Protein AF-A0A1F8LN51-F1 (afdb_monomer)

Mean predicted aligned error: 11.55 Å

Radius of gyration: 19.83 Å; Cα contacts (8 Å, |Δi|>4): 183; chains: 1; bounding box: 57×31×54 Å

Structure (mmCIF, N/CA/C/O backbone):
data_AF-A0A1F8LN51-F1
#
_entry.id   AF-A0A1F8LN51-F1
#
loop_
_atom_site.group_PDB
_atom_site.id
_atom_site.type_symbol
_atom_site.label_atom_id
_atom_site.label_alt_id
_atom_site.label_comp_id
_atom_site.label_asym_id
_atom_site.label_entity_id
_atom_site.label_seq_id
_atom_site.pdbx_PDB_ins_code
_atom_site.Cartn_x
_atom_site.Cartn_y
_atom_site.Cartn_z
_atom_site.occupancy
_atom_site.B_iso_or_equiv
_atom_site.auth_seq_id
_atom_site.auth_comp_id
_atom_site.auth_asym_id
_atom_site.auth_atom_id
_atom_site.pdbx_PDB_model_num
ATOM 1 N N . MET A 1 1 ? -37.788 9.536 15.637 1.00 39.16 1 MET A N 1
ATOM 2 C CA . MET A 1 1 ? -36.509 10.082 16.151 1.00 39.16 1 MET A CA 1
ATOM 3 C C . MET A 1 1 ? -35.599 8.880 16.380 1.00 39.16 1 MET A C 1
ATOM 5 O O . MET A 1 1 ? -36.045 7.999 17.083 1.00 39.16 1 MET A O 1
ATOM 9 N N . ILE A 1 2 ? -34.432 8.650 15.781 1.00 35.72 2 ILE A N 1
ATOM 10 C CA . ILE A 1 2 ? -33.480 9.436 14.994 1.00 35.72 2 ILE A CA 1
ATOM 11 C C . ILE A 1 2 ? -32.804 8.452 14.009 1.00 35.72 2 ILE A C 1
ATOM 13 O O . ILE A 1 2 ? -32.399 7.365 14.394 1.00 35.72 2 ILE A O 1
ATOM 17 N N . LYS A 1 3 ? -32.794 8.855 12.733 1.00 31.52 3 LYS A N 1
ATOM 18 C CA . LYS A 1 3 ? -31.948 8.476 11.583 1.00 31.52 3 LYS A CA 1
ATOM 19 C C . LYS A 1 3 ? -31.304 7.074 11.563 1.00 31.52 3 LYS A C 1
ATOM 21 O O . LYS A 1 3 ? -30.274 6.834 12.179 1.00 31.52 3 LYS A O 1
ATOM 26 N N . LYS A 1 4 ? -31.852 6.216 10.688 1.00 36.75 4 LYS A N 1
ATOM 27 C CA . LYS A 1 4 ? -31.143 5.104 10.037 1.00 36.75 4 LYS A CA 1
ATOM 28 C C . LYS A 1 4 ? -29.898 5.669 9.342 1.00 36.75 4 LYS A C 1
ATOM 30 O O . LYS A 1 4 ? -30.020 6.289 8.290 1.00 36.75 4 LYS A O 1
ATOM 35 N N . LEU A 1 5 ? -28.731 5.494 9.952 1.00 33.28 5 LEU A N 1
ATOM 36 C CA . LEU A 1 5 ? -27.441 5.827 9.358 1.00 33.28 5 LEU A CA 1
ATOM 37 C C . LEU A 1 5 ? -26.868 4.554 8.731 1.00 33.28 5 LEU A C 1
ATOM 39 O O . LEU A 1 5 ? -25.968 3.916 9.259 1.00 33.28 5 LEU A O 1
ATOM 43 N N . LEU A 1 6 ? -27.485 4.161 7.620 1.00 31.72 6 LEU A N 1
ATOM 44 C CA . LEU A 1 6 ? -26.947 3.188 6.684 1.00 31.72 6 LEU A CA 1
ATOM 45 C C . LEU A 1 6 ? -26.064 3.982 5.714 1.00 31.72 6 LEU A C 1
ATOM 47 O O . LEU A 1 6 ? -26.527 4.402 4.658 1.00 31.72 6 LEU A O 1
ATOM 51 N N . PHE A 1 7 ? -24.826 4.270 6.114 1.00 27.94 7 PHE A N 1
ATOM 52 C CA . PHE A 1 7 ? -23.793 4.649 5.155 1.00 27.94 7 PHE A CA 1
ATOM 53 C C . PHE A 1 7 ? -23.205 3.350 4.622 1.00 27.94 7 PHE A C 1
ATOM 55 O O . PHE A 1 7 ? -22.398 2.692 5.272 1.00 27.94 7 PHE A O 1
ATOM 62 N N . ILE A 1 8 ? -23.697 2.955 3.454 1.00 32.47 8 ILE A N 1
ATOM 63 C CA . ILE A 1 8 ? -23.056 1.962 2.609 1.00 32.47 8 ILE A CA 1
ATOM 64 C C . ILE A 1 8 ? -21.730 2.605 2.193 1.00 32.47 8 ILE A C 1
ATOM 66 O O . ILE A 1 8 ? -21.704 3.418 1.274 1.00 32.47 8 ILE A O 1
ATOM 70 N N . LEU A 1 9 ? -20.648 2.321 2.921 1.00 34.34 9 LEU A N 1
ATOM 71 C CA . LEU A 1 9 ? -19.305 2.591 2.424 1.00 34.34 9 LEU A CA 1
ATOM 72 C C . LEU A 1 9 ? -19.027 1.533 1.356 1.00 34.34 9 LEU A C 1
ATOM 74 O O . LEU A 1 9 ? -18.469 0.471 1.614 1.00 34.34 9 LEU A O 1
ATOM 78 N N . THR A 1 10 ? -19.452 1.826 0.135 1.00 36.16 10 THR A N 1
ATOM 79 C CA . THR A 1 10 ? -18.770 1.350 -1.063 1.00 36.16 10 THR A CA 1
ATOM 80 C C . THR A 1 10 ? -17.399 2.024 -1.092 1.00 36.16 10 THR A C 1
ATOM 82 O O . THR A 1 10 ? -17.173 2.924 -1.889 1.00 36.16 10 THR A O 1
ATOM 85 N N . SER A 1 11 ? -16.498 1.688 -0.166 1.00 38.03 11 SER A N 1
ATOM 86 C CA . SER A 1 11 ? -15.101 2.084 -0.311 1.00 38.03 11 SER A CA 1
ATOM 87 C C . SER A 1 11 ? -14.482 1.107 -1.297 1.00 38.03 11 SER A C 1
ATOM 89 O O . SER A 1 11 ? -13.878 0.105 -0.914 1.00 38.03 11 SER A O 1
ATOM 91 N N . ALA A 1 12 ? -14.697 1.367 -2.581 1.00 40.28 12 ALA A N 1
ATOM 92 C CA . ALA A 1 12 ? -13.737 0.923 -3.563 1.00 4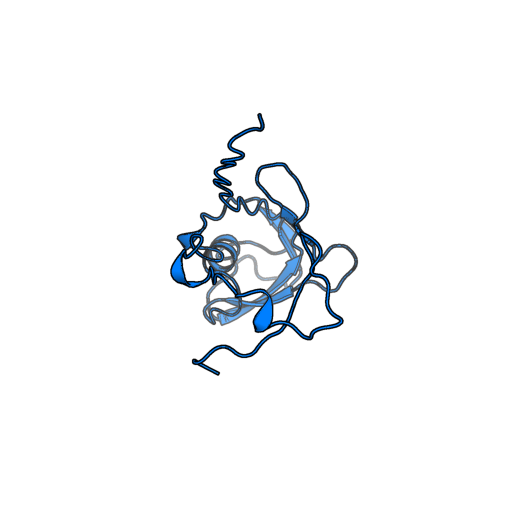0.28 12 ALA A CA 1
ATOM 93 C C . ALA A 1 12 ? -12.432 1.636 -3.192 1.00 40.28 12 ALA A C 1
ATOM 95 O O . ALA A 1 12 ? -12.347 2.861 -3.128 1.00 40.28 12 ALA A O 1
ATOM 96 N N . LEU A 1 13 ? -11.444 0.855 -2.773 1.00 37.53 13 LEU A N 1
ATOM 97 C CA . LEU A 1 13 ? -10.132 1.378 -2.447 1.00 37.53 13 LEU A CA 1
ATOM 98 C C . LEU A 1 13 ? -9.429 1.705 -3.767 1.00 37.53 13 LEU A C 1
ATOM 100 O O . LEU A 1 13 ? -8.681 0.888 -4.284 1.00 37.53 13 LEU A O 1
ATOM 104 N N . VAL A 1 14 ? -9.686 2.880 -4.339 1.00 39.22 14 VAL A N 1
ATOM 105 C CA . VAL A 1 14 ? -8.991 3.328 -5.552 1.00 39.22 14 VAL A CA 1
ATOM 106 C C . VAL A 1 14 ? -7.620 3.865 -5.173 1.00 39.22 14 VAL A C 1
ATOM 108 O O . VAL A 1 14 ? -7.435 5.054 -4.926 1.00 39.22 14 VAL A O 1
ATOM 111 N N . VAL A 1 15 ? -6.654 2.948 -5.142 1.00 40.50 15 VAL A N 1
ATOM 112 C CA . VAL A 1 15 ? -5.242 3.236 -4.881 1.00 40.50 15 VAL A CA 1
ATOM 113 C C . VAL A 1 15 ? -4.662 4.088 -6.002 1.00 40.50 15 VAL A C 1
ATOM 115 O O . VAL A 1 15 ? -4.125 3.544 -6.957 1.00 40.50 15 VAL A O 1
ATOM 118 N N . THR A 1 16 ? -4.730 5.414 -5.893 1.00 39.88 16 THR A N 1
ATOM 119 C CA . THR A 1 16 ? -4.114 6.327 -6.873 1.00 39.88 16 THR A CA 1
ATOM 120 C C . THR A 1 16 ? -2.630 6.495 -6.537 1.00 39.88 16 THR A C 1
ATOM 122 O O . THR A 1 16 ? -2.187 7.537 -6.066 1.00 39.88 16 THR A O 1
ATOM 125 N N . GLY A 1 17 ? -1.863 5.419 -6.730 1.00 42.59 17 GLY A N 1
ATOM 126 C CA . GLY A 1 17 ? -0.417 5.370 -6.509 1.00 42.59 17 GLY A CA 1
ATOM 127 C C . GLY A 1 17 ? 0.334 6.232 -7.507 1.00 42.59 17 GLY A C 1
ATOM 128 O O . GLY A 1 17 ? 0.278 5.915 -8.682 1.00 42.59 17 GLY A O 1
ATOM 129 N N . MET A 1 18 ? 1.035 7.289 -7.087 1.00 45.91 18 MET A N 1
ATOM 130 C CA . MET A 1 18 ? 2.060 7.928 -7.922 1.00 45.91 18 MET A CA 1
ATOM 131 C C . MET A 1 18 ? 3.381 7.204 -7.673 1.00 45.91 18 MET A C 1
ATOM 133 O O . MET A 1 18 ? 3.977 7.369 -6.609 1.00 45.91 18 MET A O 1
ATOM 137 N N . PHE A 1 19 ? 3.781 6.356 -8.618 1.00 45.88 19 PHE A N 1
ATOM 138 C CA . PHE A 1 19 ? 4.986 5.543 -8.487 1.00 45.88 19 PHE A CA 1
ATOM 139 C C . PHE A 1 19 ? 6.216 6.309 -8.956 1.00 45.88 19 PHE A C 1
ATOM 141 O O . PHE A 1 19 ? 6.156 6.919 -10.007 1.00 45.88 19 PHE A O 1
ATOM 148 N N . SER A 1 20 ? 7.324 6.303 -8.226 1.00 45.28 20 SER A N 1
ATOM 149 C CA . SER A 1 20 ? 8.604 6.785 -8.768 1.00 45.28 20 SER A CA 1
ATOM 150 C C . SER A 1 20 ? 9.658 5.729 -8.511 1.00 45.28 20 SER A C 1
ATOM 152 O O . SER A 1 20 ? 9.917 5.346 -7.372 1.00 45.28 20 SER A O 1
ATOM 154 N N . PHE A 1 21 ? 10.219 5.206 -9.592 1.00 45.97 21 PHE A N 1
ATOM 155 C CA . PHE A 1 21 ? 11.099 4.050 -9.549 1.00 45.97 21 PHE A CA 1
ATOM 156 C C . PHE A 1 21 ? 12.566 4.486 -9.494 1.00 45.97 21 PHE A C 1
ATOM 158 O O . PHE A 1 21 ? 13.009 5.252 -10.350 1.00 45.97 21 PHE A O 1
ATOM 165 N N . VAL A 1 22 ? 13.350 3.991 -8.533 1.00 45.84 22 VAL A N 1
ATOM 166 C CA . 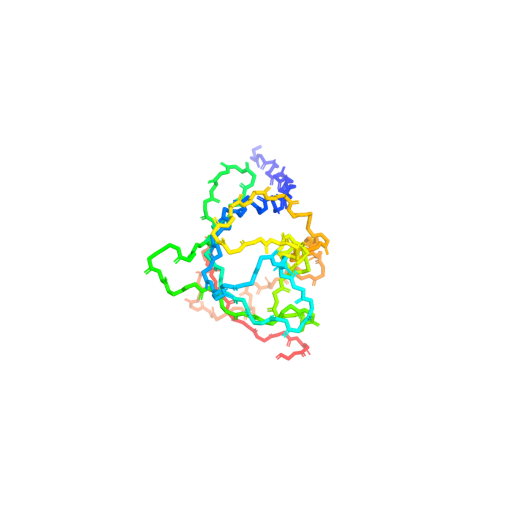VAL A 1 22 ? 14.783 4.329 -8.409 1.00 45.84 22 VAL A CA 1
ATOM 167 C C . VAL A 1 22 ? 15.626 3.047 -8.357 1.00 45.84 22 VAL A C 1
ATOM 169 O O . VAL A 1 22 ? 15.770 2.443 -7.299 1.00 45.84 22 VAL A O 1
ATOM 172 N N . GLY A 1 23 ? 16.226 2.626 -9.486 1.00 43.22 23 GLY A N 1
ATOM 173 C CA . GLY A 1 23 ? 17.171 1.492 -9.495 1.00 43.22 23 GLY A CA 1
ATOM 174 C C . GLY A 1 23 ? 17.728 1.009 -10.852 1.00 43.22 23 GLY A C 1
ATOM 175 O O . GLY A 1 23 ? 17.019 0.390 -11.623 1.00 43.22 23 GLY A O 1
ATOM 176 N N . CYS A 1 24 ? 19.031 1.248 -11.073 1.00 35.19 24 CYS A N 1
ATOM 177 C CA . CYS A 1 24 ? 20.012 0.708 -12.050 1.00 35.19 24 CYS A CA 1
ATOM 178 C C . CYS A 1 24 ? 19.609 0.345 -13.511 1.00 35.19 24 CYS A C 1
ATOM 180 O O . CYS A 1 24 ? 19.353 -0.805 -13.851 1.00 35.19 24 CYS A O 1
ATOM 182 N N . SER A 1 25 ? 19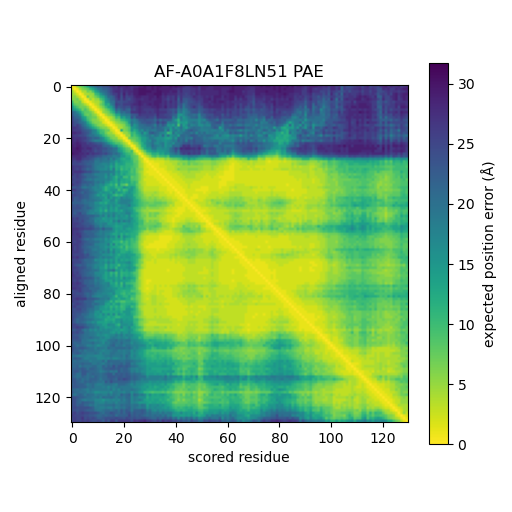.743 1.337 -14.404 1.00 43.50 25 SER A N 1
ATOM 183 C CA . SER A 1 25 ? 20.390 1.309 -15.741 1.00 43.50 25 SER A CA 1
ATOM 184 C C . SER A 1 25 ? 20.254 0.110 -16.698 1.00 43.50 25 SER A C 1
ATOM 186 O O . SER A 1 25 ? 21.177 -0.148 -17.476 1.00 43.50 25 SER A O 1
ATOM 188 N N . SER A 1 26 ? 19.105 -0.551 -16.796 1.00 42.22 26 SER A N 1
ATOM 189 C CA . SER A 1 26 ? 18.795 -1.275 -18.033 1.00 42.22 26 SER A CA 1
ATOM 190 C C . SER A 1 26 ? 17.492 -0.766 -18.622 1.00 42.22 26 SER A C 1
ATOM 192 O O . SER A 1 26 ? 16.496 -0.621 -17.930 1.00 42.22 26 SER A O 1
ATOM 194 N N . LYS A 1 27 ? 17.529 -0.442 -19.912 1.00 53.66 27 LYS A N 1
ATOM 195 C CA . LYS A 1 27 ? 16.441 0.111 -20.731 1.00 53.66 27 LYS A CA 1
ATOM 196 C C . LYS A 1 27 ? 15.310 -0.911 -20.984 1.00 53.66 27 LYS A C 1
ATOM 198 O O . LYS A 1 27 ? 14.700 -0.912 -22.046 1.00 53.66 27 LYS A O 1
ATOM 203 N N . ALA A 1 28 ? 15.154 -1.864 -20.070 1.00 65.75 28 ALA A N 1
ATOM 204 C CA . ALA A 1 28 ? 14.211 -2.963 -20.102 1.00 65.75 28 ALA A CA 1
ATOM 205 C C . ALA A 1 28 ? 13.308 -2.810 -18.876 1.00 65.75 28 ALA A C 1
ATOM 207 O O . ALA A 1 28 ? 13.813 -2.656 -17.765 1.00 65.75 28 ALA A O 1
ATOM 208 N N . GLY A 1 29 ? 11.993 -2.812 -19.096 1.00 83.25 29 GLY A N 1
ATOM 209 C CA . GLY A 1 29 ? 11.011 -2.663 -18.025 1.00 83.25 29 GLY A CA 1
ATOM 210 C C . GLY A 1 29 ? 11.145 -3.745 -16.950 1.00 83.25 29 GLY A C 1
ATOM 211 O O . GLY A 1 29 ? 11.615 -4.854 -17.225 1.00 83.25 29 GLY A O 1
ATOM 212 N N . ALA A 1 30 ? 10.723 -3.413 -15.732 1.00 89.81 30 ALA A N 1
ATOM 213 C CA . ALA A 1 30 ? 10.797 -4.308 -14.585 1.00 89.81 30 ALA A CA 1
ATOM 214 C C . ALA A 1 30 ? 10.051 -5.630 -14.848 1.00 89.81 30 ALA A C 1
ATOM 216 O O . ALA A 1 30 ? 8.937 -5.636 -15.376 1.00 89.81 30 ALA A O 1
ATOM 217 N N . LYS A 1 31 ? 10.651 -6.764 -14.488 1.00 91.38 31 LYS A N 1
ATOM 218 C CA . LYS A 1 31 ? 10.088 -8.108 -14.710 1.00 91.38 31 LYS A CA 1
ATOM 219 C C . LYS A 1 31 ? 10.197 -8.963 -13.453 1.00 91.38 31 LYS A C 1
ATOM 221 O O . LYS A 1 31 ? 10.922 -8.627 -12.521 1.00 91.38 31 LYS A O 1
ATOM 226 N N . ASP A 1 32 ? 9.503 -10.092 -13.466 1.00 92.44 32 ASP A N 1
ATOM 227 C CA . ASP A 1 32 ? 9.552 -11.082 -12.395 1.00 92.44 32 ASP A CA 1
ATOM 228 C C . ASP A 1 32 ? 11.007 -11.475 -12.064 1.00 92.44 32 ASP A C 1
ATOM 230 O O . ASP A 1 32 ? 11.829 -11.718 -12.954 1.00 92.44 32 ASP A O 1
ATOM 234 N N . GLY A 1 33 ? 11.319 -11.517 -10.770 1.00 90.94 33 GLY A N 1
ATOM 235 C CA . GLY A 1 33 ? 12.651 -11.752 -10.219 1.00 90.94 33 GLY A CA 1
ATOM 236 C C . GLY A 1 33 ? 13.510 -10.496 -10.040 1.00 90.94 33 GLY A C 1
ATOM 237 O O . GLY A 1 33 ? 14.523 -10.570 -9.345 1.00 90.94 33 GLY A O 1
ATOM 238 N N . ASP A 1 34 ? 13.130 -9.347 -10.608 1.00 90.62 34 ASP A N 1
ATOM 239 C CA . ASP A 1 34 ? 13.856 -8.097 -10.377 1.00 90.62 34 ASP A CA 1
ATOM 240 C C . ASP A 1 34 ? 13.514 -7.521 -8.992 1.00 90.62 34 ASP A C 1
ATOM 242 O O . ASP A 1 34 ? 12.357 -7.512 -8.560 1.00 90.62 34 ASP A O 1
ATOM 246 N N . THR A 1 35 ? 14.533 -7.012 -8.296 1.00 92.38 35 THR A N 1
ATOM 247 C CA . THR A 1 35 ? 14.365 -6.235 -7.061 1.00 92.38 35 THR A CA 1
ATOM 248 C C . THR A 1 35 ? 14.149 -4.772 -7.401 1.00 92.38 35 THR A C 1
ATOM 250 O O . THR A 1 35 ? 14.933 -4.171 -8.139 1.00 92.38 35 THR A O 1
ATOM 253 N N . VAL A 1 36 ? 13.096 -4.190 -6.840 1.00 89.56 36 VAL A N 1
ATOM 254 C CA . VAL A 1 36 ? 12.613 -2.867 -7.216 1.00 89.56 36 VAL A CA 1
ATOM 255 C C . VAL A 1 36 ? 12.444 -1.984 -5.996 1.00 89.56 36 VAL A C 1
ATOM 257 O O . VAL A 1 36 ? 12.045 -2.466 -4.940 1.00 89.56 36 VAL A O 1
ATOM 260 N N . LYS A 1 37 ? 12.737 -0.690 -6.147 1.00 91.44 37 LYS A N 1
ATOM 261 C CA . LYS A 1 37 ? 12.486 0.329 -5.124 1.00 91.44 37 LYS A CA 1
ATOM 262 C C . LYS A 1 37 ? 11.514 1.352 -5.672 1.00 91.44 37 LYS A C 1
ATOM 264 O O . LYS A 1 37 ? 11.783 1.968 -6.707 1.00 91.44 37 LYS A O 1
ATOM 269 N N . VAL A 1 38 ? 10.399 1.509 -4.975 1.00 90.12 38 VAL A N 1
ATOM 270 C CA . VAL A 1 38 ? 9.253 2.258 -5.474 1.00 90.12 38 VAL A CA 1
ATOM 271 C C . VAL A 1 38 ? 8.794 3.251 -4.418 1.00 90.12 38 VAL A C 1
ATOM 273 O O . VAL A 1 38 ? 8.439 2.873 -3.302 1.00 90.12 38 VAL A O 1
ATOM 276 N N . ASP A 1 39 ? 8.785 4.531 -4.769 1.00 92.25 39 ASP A N 1
ATOM 277 C CA . ASP A 1 39 ? 8.013 5.509 -4.014 1.00 92.25 39 ASP A CA 1
ATOM 278 C C . ASP A 1 39 ? 6.537 5.384 -4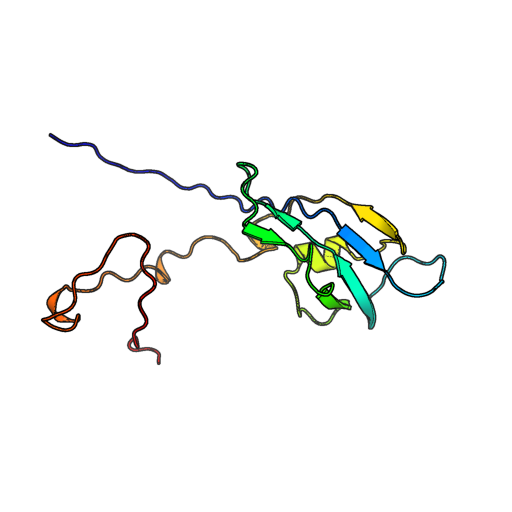.364 1.00 92.25 39 ASP A C 1
ATOM 280 O O . ASP A 1 39 ? 6.209 5.171 -5.526 1.00 92.25 39 ASP A O 1
ATOM 284 N N . TYR A 1 40 ? 5.647 5.511 -3.383 1.00 89.56 40 TYR A N 1
ATOM 285 C CA . TYR A 1 40 ? 4.211 5.383 -3.590 1.00 89.56 40 TYR A CA 1
ATOM 286 C C . TYR A 1 40 ? 3.414 6.340 -2.709 1.00 89.56 40 TYR A C 1
ATOM 288 O O . TYR A 1 40 ? 3.846 6.774 -1.640 1.00 89.56 40 TYR A O 1
ATOM 296 N N . THR A 1 41 ? 2.200 6.646 -3.153 1.00 90.00 41 THR A N 1
ATOM 297 C CA . THR A 1 41 ? 1.190 7.340 -2.348 1.00 90.00 41 THR A CA 1
ATOM 298 C C . THR A 1 41 ? -0.152 6.672 -2.573 1.00 90.00 41 THR A C 1
ATOM 300 O O . THR A 1 41 ? -0.706 6.743 -3.656 1.00 90.00 41 THR A O 1
ATOM 303 N N . LEU A 1 42 ? -0.663 5.997 -1.558 1.00 89.12 42 LEU A N 1
ATOM 304 C CA . LEU A 1 42 ? -1.951 5.330 -1.567 1.00 89.12 42 LEU A CA 1
ATOM 305 C C . LEU A 1 42 ? -3.033 6.321 -1.129 1.00 89.12 42 LEU A C 1
ATOM 307 O O . LEU A 1 42 ? -3.011 6.824 -0.005 1.00 89.12 42 LEU A O 1
ATOM 311 N N . THR A 1 43 ? -4.000 6.575 -2.005 1.00 88.00 43 THR A N 1
ATOM 312 C CA . THR A 1 43 ? -5.177 7.396 -1.703 1.00 88.00 43 THR A CA 1
ATOM 313 C C . THR A 1 43 ? -6.455 6.568 -1.727 1.00 88.00 43 THR A C 1
ATOM 315 O O . THR A 1 43 ? -6.495 5.490 -2.314 1.00 88.00 43 THR A O 1
ATOM 318 N N . LEU A 1 44 ? -7.502 7.088 -1.092 1.00 86.56 44 LEU A N 1
ATOM 319 C CA . LEU A 1 44 ? -8.881 6.645 -1.275 1.00 86.56 44 LEU A CA 1
ATOM 320 C C . LEU A 1 44 ? -9.519 7.369 -2.477 1.00 86.56 44 LEU A C 1
ATOM 322 O O . LEU A 1 44 ? -8.962 8.342 -2.993 1.00 86.56 44 LEU A O 1
ATOM 326 N N . GLU A 1 45 ? -10.717 6.936 -2.885 1.00 82.69 45 GLU A N 1
ATOM 327 C CA . GLU A 1 45 ? -11.512 7.590 -3.944 1.00 82.69 45 GLU A CA 1
ATOM 328 C C . GLU A 1 45 ? -11.826 9.061 -3.656 1.00 82.69 45 GLU A C 1
ATOM 330 O O . GLU A 1 45 ? -11.952 9.865 -4.578 1.00 82.69 45 GLU A O 1
ATOM 335 N N . ASP A 1 46 ? -11.938 9.428 -2.380 1.00 85.06 46 ASP A N 1
ATOM 336 C CA . ASP A 1 46 ? -12.194 10.805 -1.955 1.00 85.06 46 ASP A CA 1
ATOM 337 C C . ASP A 1 46 ? -10.931 11.692 -1.947 1.00 85.06 46 ASP A C 1
ATOM 339 O O . ASP A 1 46 ? -11.005 12.872 -1.602 1.00 85.06 46 ASP A O 1
ATOM 343 N N . GLY A 1 47 ? -9.776 11.142 -2.344 1.00 84.19 47 GLY A N 1
ATOM 344 C CA . GLY A 1 47 ? -8.484 11.826 -2.353 1.00 84.19 47 GLY A CA 1
ATOM 345 C C . GLY A 1 47 ? -7.758 11.827 -1.005 1.00 84.19 47 GLY A C 1
ATOM 346 O O . GLY A 1 47 ? -6.651 12.359 -0.917 1.00 84.19 47 GLY A O 1
ATOM 347 N N . THR A 1 48 ? -8.328 11.224 0.042 1.00 87.69 48 THR A N 1
ATOM 348 C CA . THR A 1 48 ? -7.651 11.070 1.334 1.00 87.69 48 THR A CA 1
ATOM 349 C C . THR A 1 48 ? -6.419 10.194 1.160 1.00 87.69 48 THR A C 1
ATOM 351 O O . THR A 1 48 ? -6.521 9.055 0.709 1.00 87.69 48 THR A O 1
ATOM 354 N N . VAL A 1 49 ? -5.248 10.707 1.539 1.00 88.12 49 VAL A N 1
ATOM 355 C CA . VAL A 1 49 ? -4.020 9.907 1.591 1.00 88.12 49 VAL A CA 1
ATOM 356 C C . VAL A 1 49 ? -4.139 8.926 2.751 1.00 88.12 49 VAL A C 1
ATOM 358 O O . VAL A 1 49 ? -4.223 9.333 3.908 1.00 88.12 49 VAL A O 1
ATOM 361 N N . TYR A 1 50 ? -4.152 7.639 2.428 1.00 87.38 50 TYR A N 1
ATOM 362 C CA . TYR A 1 50 ? -4.193 6.561 3.405 1.00 87.38 50 TYR A CA 1
ATOM 363 C C . TYR A 1 50 ? -2.779 6.124 3.805 1.00 87.38 50 TYR A C 1
ATOM 365 O O . TYR A 1 50 ? -2.523 5.912 4.987 1.00 87.38 50 TYR A O 1
ATOM 373 N N . ASP A 1 51 ? -1.846 6.055 2.848 1.00 86.44 51 ASP A N 1
ATOM 374 C CA . ASP A 1 51 ? -0.428 5.806 3.134 1.00 86.44 51 ASP A CA 1
ATOM 375 C C . ASP A 1 51 ? 0.488 6.470 2.094 1.00 86.44 51 ASP A C 1
ATOM 377 O O . ASP A 1 51 ? 0.078 6.754 0.970 1.00 86.44 51 ASP A O 1
ATOM 381 N N . THR A 1 52 ? 1.739 6.743 2.455 1.00 89.56 52 THR A N 1
ATOM 382 C CA . THR A 1 52 ? 2.743 7.300 1.539 1.00 89.56 52 THR A CA 1
ATOM 383 C C . THR A 1 52 ? 4.165 6.969 1.988 1.00 89.56 52 THR A C 1
ATOM 385 O O . THR A 1 52 ? 4.488 7.002 3.184 1.00 89.56 52 THR A O 1
ATOM 388 N N . SER A 1 53 ? 5.038 6.697 1.014 1.00 88.31 53 SER A N 1
ATOM 389 C CA . SER A 1 53 ? 6.488 6.613 1.225 1.00 88.31 53 SER A CA 1
ATOM 390 C C . SER A 1 53 ? 7.157 7.989 1.264 1.00 88.31 53 SER A C 1
ATOM 392 O O . SER A 1 53 ? 8.328 8.081 1.620 1.00 88.31 53 SER A O 1
ATOM 394 N N . SER A 1 54 ? 6.441 9.074 0.940 1.00 85.62 54 SER A N 1
ATOM 395 C CA . SER A 1 54 ? 7.009 10.424 0.929 1.00 85.62 54 SER A CA 1
ATOM 396 C C . SER A 1 54 ? 7.588 10.791 2.300 1.00 85.62 54 SER A C 1
ATOM 398 O O . SER A 1 54 ? 6.881 10.819 3.308 1.00 85.62 54 SER A O 1
ATOM 400 N N . GLY A 1 55 ? 8.883 11.111 2.333 1.00 86.00 55 GLY A N 1
ATOM 401 C CA . GLY A 1 55 ? 9.615 11.419 3.567 1.00 86.00 55 GLY A CA 1
ATOM 402 C C . GLY A 1 55 ? 10.103 10.192 4.350 1.00 86.00 55 GLY A C 1
ATOM 403 O O . GLY A 1 55 ? 10.614 10.355 5.457 1.00 86.00 55 GLY A O 1
ATOM 404 N N . LYS A 1 56 ? 9.962 8.985 3.792 1.00 89.88 56 LYS A N 1
ATOM 405 C CA . LYS A 1 56 ? 10.495 7.712 4.300 1.00 89.88 56 LYS A CA 1
ATOM 406 C C . LYS A 1 56 ? 11.349 7.043 3.214 1.00 89.88 56 LYS A C 1
ATOM 408 O O . LYS A 1 56 ? 11.507 7.583 2.123 1.00 89.88 56 LYS A O 1
ATOM 413 N N . GLU A 1 57 ? 11.922 5.880 3.520 1.00 86.50 57 GLU A N 1
ATOM 414 C CA . GLU A 1 57 ? 12.569 5.066 2.488 1.00 86.50 57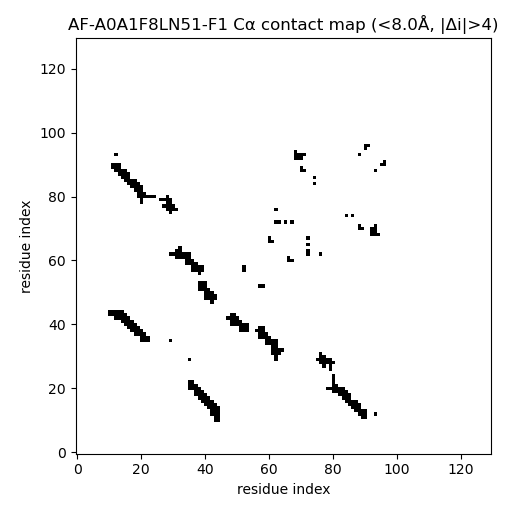 GLU A CA 1
ATOM 415 C C . GLU A 1 57 ? 11.520 4.460 1.534 1.00 86.50 57 GLU A C 1
ATOM 417 O O . GLU A 1 57 ? 10.454 4.038 2.001 1.00 86.50 57 GLU A O 1
ATOM 422 N N . PRO A 1 58 ? 11.809 4.397 0.218 1.00 88.69 58 PRO A N 1
ATOM 423 C CA . PRO A 1 58 ? 10.966 3.702 -0.750 1.00 88.69 58 PRO A CA 1
ATOM 424 C C . PRO A 1 58 ? 10.745 2.244 -0.352 1.00 88.69 58 PRO A C 1
ATOM 426 O O . PRO A 1 58 ? 11.630 1.614 0.235 1.00 88.69 58 PRO A O 1
ATOM 429 N N . ILE A 1 59 ? 9.596 1.676 -0.723 1.00 90.12 59 ILE A N 1
ATOM 430 C CA . ILE A 1 59 ? 9.373 0.247 -0.497 1.00 90.12 59 ILE A CA 1
ATOM 431 C C . ILE A 1 59 ? 10.249 -0.562 -1.453 1.00 90.12 59 ILE A C 1
ATOM 433 O O . ILE A 1 59 ? 10.308 -0.269 -2.649 1.00 90.12 59 ILE A O 1
ATOM 437 N N . GLU A 1 60 ? 10.926 -1.576 -0.920 1.00 91.12 60 GLU A N 1
ATOM 438 C CA . GLU A 1 60 ? 11.726 -2.524 -1.691 1.00 91.12 60 GLU A CA 1
ATOM 439 C C . GLU A 1 60 ? 11.057 -3.898 -1.684 1.00 91.12 60 GLU A C 1
ATOM 441 O O . GLU A 1 60 ? 10.705 -4.418 -0.624 1.00 91.12 60 GLU A O 1
ATOM 446 N N . PHE A 1 61 ? 10.877 -4.489 -2.862 1.00 91.75 61 PHE A N 1
ATOM 447 C CA . PHE A 1 61 ? 10.336 -5.840 -3.009 1.00 91.75 61 PHE A CA 1
ATOM 448 C C . PHE A 1 61 ? 10.848 -6.501 -4.294 1.00 91.75 61 PHE A C 1
ATOM 450 O O . PHE A 1 61 ? 11.468 -5.855 -5.139 1.00 91.75 61 PHE A O 1
ATOM 457 N N . ILE A 1 62 ? 10.608 -7.806 -4.426 1.00 92.38 62 ILE A N 1
ATOM 458 C CA . ILE A 1 62 ? 10.932 -8.592 -5.621 1.00 92.38 62 ILE A CA 1
ATOM 459 C C . ILE A 1 62 ? 9.631 -8.872 -6.371 1.00 92.38 62 ILE A C 1
ATOM 461 O O . ILE A 1 62 ? 8.671 -9.368 -5.776 1.00 92.38 62 ILE A O 1
ATOM 465 N N . ILE A 1 63 ? 9.597 -8.562 -7.668 1.00 93.00 63 ILE A N 1
ATOM 466 C CA . ILE A 1 63 ? 8.438 -8.869 -8.515 1.00 93.00 63 ILE A CA 1
ATOM 467 C C . ILE A 1 63 ? 8.309 -10.394 -8.639 1.00 93.00 63 ILE A C 1
ATOM 469 O O . ILE A 1 63 ? 9.284 -11.086 -8.920 1.00 93.00 63 ILE A O 1
ATOM 473 N N . GLY A 1 64 ? 7.111 -10.928 -8.446 1.00 92.12 64 GLY A N 1
ATOM 474 C CA . GLY A 1 64 ? 6.769 -12.348 -8.498 1.00 92.12 64 GLY A CA 1
ATOM 475 C C . GLY A 1 64 ? 6.675 -13.023 -7.127 1.00 92.12 64 GLY A C 1
ATOM 476 O O . GLY A 1 64 ? 6.267 -14.182 -7.049 1.00 92.12 64 GLY A O 1
ATOM 477 N N . GLU A 1 65 ? 7.038 -12.341 -6.034 1.00 93.31 65 GLU A N 1
ATOM 478 C CA . GLU A 1 65 ? 7.045 -12.936 -4.689 1.00 93.31 65 GLU A CA 1
ATOM 479 C C . GLU A 1 65 ? 5.772 -12.683 -3.865 1.00 93.31 65 GLU A C 1
ATOM 481 O O . GLU A 1 65 ? 5.688 -13.166 -2.732 1.00 93.31 65 GLU A O 1
ATOM 486 N N . ASN A 1 66 ? 4.776 -11.960 -4.398 1.00 90.31 66 ASN A N 1
ATOM 487 C CA . ASN A 1 66 ? 3.529 -11.624 -3.694 1.00 90.31 66 ASN A CA 1
ATOM 488 C C . ASN A 1 66 ? 3.781 -10.973 -2.316 1.00 90.31 66 ASN A C 1
ATOM 490 O O . ASN A 1 66 ? 3.096 -11.254 -1.331 1.00 90.31 66 ASN A O 1
ATOM 494 N N . LYS A 1 67 ? 4.822 -10.133 -2.221 1.00 90.12 67 LYS A N 1
ATOM 495 C CA . LYS A 1 67 ? 5.156 -9.374 -0.998 1.00 90.12 67 LYS A CA 1
ATOM 496 C C . LYS A 1 67 ? 4.281 -8.136 -0.817 1.00 90.12 67 LYS A C 1
ATOM 498 O O . LYS A 1 67 ? 4.204 -7.599 0.285 1.00 90.12 67 LYS A O 1
ATOM 503 N N . VAL A 1 68 ? 3.657 -7.686 -1.900 1.00 91.31 68 VAL A N 1
ATOM 504 C CA . VAL A 1 68 ? 2.760 -6.532 -1.975 1.00 91.31 68 VAL A CA 1
ATOM 505 C C . VAL A 1 68 ? 1.432 -6.966 -2.598 1.00 91.31 68 VAL A C 1
ATOM 507 O O . VAL A 1 68 ? 1.290 -8.111 -3.027 1.00 91.31 68 VAL A O 1
ATOM 510 N N . ILE A 1 69 ? 0.441 -6.072 -2.619 1.00 91.81 69 ILE A N 1
ATOM 511 C CA . ILE A 1 69 ? -0.861 -6.377 -3.225 1.00 91.81 69 ILE A CA 1
ATOM 512 C C . ILE A 1 69 ? -0.704 -6.681 -4.732 1.00 91.81 69 ILE A C 1
ATOM 514 O O . ILE A 1 69 ? 0.075 -5.989 -5.398 1.00 91.81 69 ILE A O 1
ATOM 518 N N . PRO A 1 70 ? -1.441 -7.661 -5.289 1.00 92.81 70 PRO A N 1
ATOM 519 C CA . PRO A 1 70 ? -1.303 -8.069 -6.689 1.00 92.81 70 PRO A CA 1
ATOM 520 C C . PRO A 1 70 ? -1.383 -6.910 -7.689 1.00 92.81 70 PRO A C 1
ATOM 522 O O . PRO A 1 70 ? -0.511 -6.769 -8.542 1.00 92.81 70 PRO A O 1
ATOM 525 N N . GLY A 1 71 ? -2.355 -6.008 -7.527 1.00 91.94 71 GLY A N 1
ATOM 526 C CA . GLY A 1 71 ? -2.532 -4.881 -8.446 1.00 91.94 71 GLY A CA 1
ATOM 527 C C . GLY A 1 71 ? -1.377 -3.874 -8.414 1.00 91.94 71 GLY A C 1
ATOM 528 O O . GLY A 1 71 ? -1.126 -3.183 -9.399 1.00 91.94 71 GLY A O 1
ATOM 529 N N . PHE A 1 72 ? -0.638 -3.794 -7.304 1.00 91.56 72 PHE A N 1
ATOM 530 C CA . PHE A 1 72 ? 0.553 -2.950 -7.194 1.00 91.56 72 PHE A CA 1
ATOM 531 C C . PHE A 1 72 ? 1.731 -3.584 -7.925 1.00 91.56 72 PHE A C 1
ATOM 533 O O . PHE A 1 72 ? 2.444 -2.913 -8.667 1.00 91.56 72 PHE A O 1
ATOM 540 N N . GLU A 1 73 ? 1.924 -4.886 -7.733 1.00 92.00 73 GLU A N 1
ATOM 541 C CA . GLU A 1 73 ? 2.968 -5.645 -8.413 1.00 92.00 73 GLU A CA 1
ATOM 542 C C . GLU A 1 73 ? 2.771 -5.614 -9.937 1.00 92.00 73 GLU A C 1
ATOM 544 O O . GLU A 1 73 ? 3.701 -5.313 -10.689 1.00 92.00 73 GLU A O 1
ATOM 549 N N . ASP A 1 74 ? 1.530 -5.808 -10.385 1.00 92.31 74 ASP A N 1
ATOM 550 C CA . ASP A 1 74 ? 1.139 -5.729 -11.792 1.00 92.31 74 ASP A CA 1
ATOM 551 C C . ASP A 1 74 ? 1.302 -4.319 -12.369 1.00 92.31 74 ASP A C 1
ATOM 553 O O . ASP A 1 74 ? 1.711 -4.165 -13.523 1.00 92.31 74 ASP A O 1
ATOM 557 N N . ALA A 1 75 ? 1.029 -3.276 -11.578 1.00 91.69 75 ALA A N 1
ATOM 558 C CA . ALA A 1 75 ? 1.221 -1.894 -12.005 1.00 91.69 75 ALA A CA 1
ATOM 559 C C . ALA A 1 75 ? 2.691 -1.569 -12.287 1.00 91.69 75 ALA A C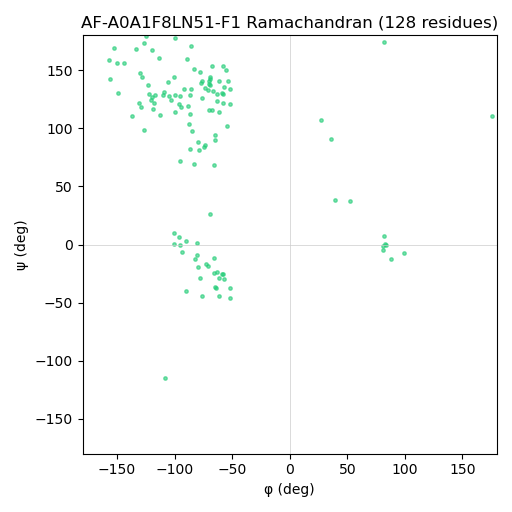 1
ATOM 561 O O . ALA A 1 75 ? 2.963 -0.825 -13.237 1.00 91.69 75 ALA A O 1
ATOM 562 N N . VAL A 1 76 ? 3.586 -2.135 -11.473 1.00 91.69 76 VAL A N 1
ATOM 563 C CA . VAL A 1 76 ? 5.037 -1.954 -11.525 1.00 91.69 76 VAL A CA 1
ATOM 564 C C . VAL A 1 76 ? 5.688 -2.786 -12.633 1.00 91.69 76 VAL A C 1
ATOM 566 O O . VAL A 1 76 ? 6.710 -2.382 -13.195 1.00 91.69 76 VAL A O 1
ATOM 569 N N . ARG A 1 77 ? 5.097 -3.927 -13.001 1.00 90.88 77 ARG A N 1
ATOM 570 C CA . ARG A 1 77 ? 5.611 -4.753 -14.094 1.00 90.88 77 ARG A CA 1
ATOM 571 C C . ARG A 1 77 ? 5.665 -3.953 -15.401 1.00 90.88 77 ARG A C 1
ATOM 573 O O . ARG A 1 77 ? 4.699 -3.324 -15.828 1.00 90.88 77 ARG A O 1
ATOM 580 N N . GLY A 1 78 ? 6.820 -3.999 -16.051 1.00 88.75 78 GLY A N 1
ATOM 581 C CA . GLY A 1 78 ? 7.110 -3.291 -17.291 1.00 88.75 78 GLY A CA 1
ATOM 582 C C . GLY A 1 78 ? 7.491 -1.820 -17.120 1.00 88.75 78 GLY A C 1
ATOM 583 O O . GLY A 1 78 ? 7.862 -1.217 -18.122 1.00 88.75 78 GLY A O 1
ATOM 584 N N . MET A 1 79 ? 7.450 -1.257 -15.905 1.00 89.19 79 MET A N 1
ATOM 585 C CA . MET A 1 79 ? 7.863 0.130 -15.678 1.00 89.19 79 MET A CA 1
ATOM 586 C C . MET A 1 79 ? 9.370 0.307 -15.856 1.00 89.19 79 MET A C 1
ATOM 588 O O . MET A 1 79 ? 10.166 -0.563 -15.486 1.00 89.19 79 MET A O 1
ATOM 592 N N . GLU A 1 80 ? 9.759 1.458 -16.397 1.00 87.69 80 GLU A N 1
ATOM 593 C CA . GLU A 1 80 ? 11.156 1.877 -16.473 1.00 87.69 80 GLU A CA 1
ATOM 594 C C . GLU A 1 80 ? 11.586 2.670 -15.227 1.00 87.69 80 GLU A C 1
ATOM 596 O O . GLU A 1 80 ? 10.785 3.249 -14.490 1.00 87.69 80 GLU A O 1
ATOM 601 N N . VAL A 1 81 ? 12.896 2.731 -14.987 1.00 85.19 81 VAL A N 1
ATOM 602 C CA . VAL A 1 81 ? 13.461 3.524 -13.888 1.00 85.19 81 VAL A CA 1
ATOM 603 C C . VAL A 1 81 ? 13.172 5.007 -14.109 1.00 85.19 81 VAL A C 1
ATOM 605 O O . VAL A 1 81 ? 13.483 5.556 -15.164 1.00 85.19 81 VAL A O 1
ATOM 608 N N . GLY A 1 82 ? 12.637 5.671 -13.088 1.00 83.50 82 GLY A N 1
ATOM 609 C CA . GLY A 1 82 ? 12.210 7.066 -13.141 1.00 83.50 82 GLY A CA 1
ATOM 610 C C . GLY A 1 82 ? 10.830 7.275 -13.766 1.00 83.50 82 GLY A C 1
ATOM 611 O O . GLY A 1 82 ? 10.373 8.414 -13.813 1.00 83.50 82 GLY A O 1
ATOM 612 N N . GLU A 1 83 ? 10.160 6.215 -14.229 1.00 86.75 83 GLU A N 1
ATOM 613 C CA . GLU A 1 83 ? 8.783 6.312 -14.698 1.00 86.75 83 GLU A CA 1
ATOM 614 C C . GLU A 1 83 ? 7.840 6.587 -13.528 1.00 86.75 83 GLU A C 1
ATOM 616 O O . GLU A 1 83 ? 7.989 6.027 -12.436 1.00 86.75 83 GLU A O 1
ATOM 621 N N . THR A 1 84 ? 6.837 7.422 -13.807 1.00 87.44 84 THR A N 1
ATOM 622 C CA . THR A 1 84 ? 5.704 7.617 -12.923 1.00 87.44 84 THR A CA 1
ATOM 623 C C . THR A 1 84 ? 4.410 7.198 -13.568 1.00 87.44 84 THR A C 1
ATOM 625 O O . THR A 1 84 ? 4.058 7.640 -14.659 1.00 87.44 84 THR A O 1
ATOM 628 N N . LYS A 1 85 ? 3.679 6.363 -12.838 1.00 86.75 85 LYS A N 1
ATOM 629 C CA . LYS A 1 85 ? 2.400 5.814 -13.254 1.00 86.75 85 LYS A CA 1
ATOM 630 C C . LYS A 1 85 ? 1.390 6.017 -12.148 1.00 86.75 85 LYS A C 1
ATOM 632 O O . LYS A 1 85 ? 1.750 5.979 -10.977 1.00 86.75 85 LYS A O 1
ATOM 637 N N . THR A 1 86 ? 0.144 6.205 -12.558 1.00 90.75 86 THR A N 1
ATOM 638 C CA . THR A 1 86 ? -1.023 6.208 -11.691 1.00 90.75 86 THR A CA 1
ATOM 639 C C . THR A 1 86 ? -1.957 5.109 -12.147 1.00 90.75 86 THR A C 1
ATOM 641 O O . THR A 1 86 ? -2.337 5.066 -13.316 1.00 90.75 86 THR A O 1
ATOM 644 N N . VAL A 1 87 ? -2.298 4.207 -11.233 1.00 90.31 87 VAL A N 1
ATOM 645 C CA . VAL A 1 87 ? -3.265 3.138 -11.489 1.00 90.31 87 VAL A CA 1
ATOM 646 C C . VAL A 1 87 ? -4.438 3.254 -10.533 1.00 90.31 87 VAL A C 1
ATOM 648 O O . VAL A 1 87 ? -4.382 3.998 -9.565 1.00 90.31 87 VAL A O 1
ATOM 651 N N . THR A 1 88 ? -5.501 2.520 -10.826 1.00 90.50 88 THR A N 1
ATOM 652 C CA . THR A 1 88 ? -6.614 2.286 -9.915 1.00 90.50 88 THR A CA 1
ATOM 653 C C . THR A 1 88 ? -6.670 0.788 -9.689 1.00 90.50 88 THR A C 1
ATOM 655 O O . THR A 1 88 ? -6.865 0.043 -10.646 1.00 90.50 88 THR A O 1
ATOM 658 N N . ILE A 1 89 ? -6.460 0.355 -8.448 1.00 89.81 89 ILE A N 1
ATOM 659 C CA . ILE A 1 89 ? -6.450 -1.067 -8.093 1.00 89.81 89 ILE A CA 1
ATOM 660 C C . ILE A 1 89 ? -7.841 -1.438 -7.566 1.00 89.81 89 ILE A C 1
ATOM 662 O O . ILE A 1 89 ? -8.290 -0.813 -6.604 1.00 89.81 89 ILE A O 1
ATOM 666 N N . PRO A 1 90 ? -8.551 -2.402 -8.176 1.00 90.44 90 PRO A N 1
ATOM 667 C CA . PRO A 1 90 ? -9.831 -2.862 -7.651 1.00 90.44 90 PRO A CA 1
ATOM 668 C C . PRO A 1 90 ? -9.629 -3.604 -6.315 1.00 90.44 90 PRO A C 1
ATOM 670 O O . PRO A 1 90 ? -8.558 -4.173 -6.088 1.00 90.44 90 PRO A O 1
ATOM 673 N N . PRO A 1 91 ? -10.630 -3.639 -5.414 1.00 88.31 91 PRO A N 1
ATOM 674 C CA . PRO A 1 91 ? -10.498 -4.296 -4.113 1.00 88.31 91 PRO A CA 1
ATOM 675 C C . PRO A 1 91 ? -9.991 -5.740 -4.201 1.00 88.31 91 PRO A C 1
ATOM 677 O O . PRO A 1 91 ? -9.177 -6.146 -3.380 1.00 88.31 91 PRO A O 1
ATOM 680 N N . GLU A 1 92 ? -10.414 -6.495 -5.214 1.00 90.50 92 GLU A N 1
ATOM 681 C CA . GLU A 1 92 ? -10.032 -7.891 -5.448 1.00 90.50 92 GLU A CA 1
ATOM 682 C C . GLU A 1 92 ? -8.525 -8.084 -5.687 1.00 90.50 92 GLU A C 1
ATOM 684 O O . GLU A 1 92 ? -7.983 -9.128 -5.335 1.00 90.50 92 GLU A O 1
ATOM 689 N N . GLU A 1 93 ? -7.849 -7.075 -6.240 1.00 89.88 93 GLU A N 1
ATOM 690 C CA . GLU A 1 93 ? -6.396 -7.051 -6.477 1.00 89.88 93 GLU A CA 1
ATOM 691 C C . GLU A 1 93 ? -5.640 -6.248 -5.403 1.00 89.88 93 GLU A C 1
ATOM 693 O O . GLU A 1 93 ? -4.416 -6.105 -5.461 1.00 89.88 93 GLU A O 1
ATOM 698 N N . GLY A 1 94 ? -6.373 -5.703 -4.429 1.00 90.06 94 GLY A N 1
ATOM 699 C CA . GLY A 1 94 ? -5.869 -4.948 -3.291 1.00 90.06 94 GLY A CA 1
ATOM 700 C C . GLY A 1 94 ? -5.986 -5.737 -1.989 1.00 90.06 94 GLY A C 1
ATOM 701 O O . GLY A 1 94 ? -5.340 -6.765 -1.802 1.00 90.06 94 GLY A O 1
ATOM 702 N N . TYR A 1 95 ? -6.813 -5.234 -1.071 1.00 89.44 95 TYR A N 1
ATOM 703 C CA . TYR A 1 95 ? -7.029 -5.822 0.261 1.00 89.44 95 TYR A CA 1
ATOM 704 C C . TYR A 1 95 ? -8.322 -6.649 0.377 1.00 89.44 95 TYR A C 1
ATOM 706 O O . TYR A 1 95 ? -8.707 -7.058 1.471 1.00 89.44 95 TYR A O 1
ATOM 714 N N . GLY A 1 96 ? -8.989 -6.913 -0.744 1.00 88.50 96 GLY A N 1
ATOM 715 C CA . GLY A 1 96 ? -10.238 -7.657 -0.818 1.00 88.50 96 GLY A CA 1
ATOM 716 C C . GLY A 1 96 ? -11.480 -6.825 -0.501 1.00 88.50 96 GLY A C 1
ATOM 717 O O . GLY A 1 96 ? -11.424 -5.658 -0.108 1.00 88.50 96 GLY A O 1
ATOM 718 N N . MET A 1 97 ? -12.637 -7.460 -0.684 1.00 88.56 97 MET A N 1
ATOM 719 C CA . MET A 1 97 ? -13.928 -6.883 -0.318 1.00 88.56 97 MET A CA 1
ATOM 720 C C . MET A 1 97 ? -14.162 -6.981 1.194 1.00 88.56 97 MET A C 1
ATOM 722 O O . MET A 1 97 ? -13.747 -7.966 1.814 1.00 88.56 97 MET A O 1
ATOM 726 N N . PRO A 1 98 ? -14.886 -6.019 1.797 1.00 84.06 98 PRO A N 1
ATOM 727 C CA . PRO A 1 98 ? -15.295 -6.112 3.191 1.00 84.06 98 PRO A CA 1
ATOM 728 C C . PRO A 1 98 ? -15.996 -7.444 3.465 1.00 84.06 98 PRO A C 1
ATOM 730 O O . PRO A 1 98 ? -17.016 -7.771 2.855 1.00 84.06 98 PRO A O 1
ATOM 733 N N . SER A 1 99 ? -15.448 -8.217 4.397 1.00 84.62 99 SER A N 1
ATOM 734 C CA . SER A 1 99 ? -16.021 -9.500 4.782 1.00 84.62 99 SER A CA 1
ATOM 735 C C . SER A 1 99 ? -16.926 -9.317 5.991 1.00 84.62 99 SER A C 1
ATOM 737 O O . SER A 1 99 ? -16.465 -8.952 7.072 1.00 84.62 99 SER A O 1
ATOM 739 N N . ALA A 1 100 ? -18.216 -9.625 5.832 1.00 84.56 100 ALA A N 1
ATOM 740 C CA . ALA A 1 100 ? -19.170 -9.625 6.942 1.00 84.56 100 ALA A CA 1
ATOM 741 C C . ALA A 1 100 ? -18.762 -10.601 8.062 1.00 84.56 100 ALA A C 1
ATOM 743 O O . ALA A 1 100 ? -19.098 -10.376 9.219 1.00 84.56 100 ALA A O 1
ATOM 744 N N . ASN A 1 101 ? -17.984 -11.640 7.737 1.00 82.75 101 ASN A N 1
ATOM 745 C CA . ASN A 1 101 ? -17.470 -12.602 8.715 1.00 82.75 101 ASN A CA 1
ATOM 746 C C . ASN A 1 101 ? -16.355 -12.019 9.601 1.00 82.75 101 ASN A C 1
ATOM 748 O O . ASN A 1 101 ? -16.058 -12.587 10.645 1.00 82.75 101 ASN A O 1
ATOM 752 N N . LEU A 1 102 ? -15.746 -10.896 9.203 1.00 84.44 102 LEU A N 1
ATOM 753 C CA . LEU A 1 102 ? -14.771 -10.158 10.016 1.00 84.44 102 LEU A CA 1
ATOM 754 C C . LEU A 1 102 ? -15.438 -9.097 10.909 1.00 84.44 102 LEU A C 1
ATOM 756 O O . LEU A 1 102 ? -14.752 -8.369 11.622 1.00 84.44 102 LEU A O 1
ATOM 760 N N . VAL A 1 103 ? -16.774 -9.007 10.894 1.00 86.38 103 VAL A N 1
ATOM 761 C CA . VAL A 1 103 ? -17.544 -8.142 11.792 1.00 86.38 103 VAL A CA 1
ATOM 762 C C . VAL A 1 103 ? -18.082 -8.982 12.942 1.00 86.38 103 VAL A C 1
ATOM 764 O O . VAL A 1 103 ? -18.939 -9.842 12.751 1.00 86.38 103 VAL A O 1
ATOM 767 N N . GLN A 1 104 ? -17.604 -8.708 14.155 1.00 83.19 104 GLN A N 1
ATOM 768 C CA . GLN A 1 104 ? -18.059 -9.394 15.363 1.00 83.19 104 GLN A CA 1
ATOM 769 C C . GLN A 1 104 ? -18.890 -8.456 16.238 1.00 83.19 104 GLN A C 1
ATOM 771 O O . GLN A 1 104 ? -18.492 -7.328 16.532 1.00 83.19 104 GLN A O 1
ATOM 776 N N . VAL A 1 105 ? -20.056 -8.937 16.669 1.00 86.38 105 VAL A N 1
ATOM 777 C CA . VAL A 1 105 ? -20.854 -8.271 17.701 1.00 86.38 105 VAL A CA 1
ATOM 778 C C . VAL A 1 105 ? -20.347 -8.762 19.048 1.00 86.38 105 VAL A C 1
ATOM 780 O O . VAL A 1 105 ? -20.505 -9.933 19.381 1.00 86.38 105 VAL A O 1
ATOM 783 N N . VAL A 1 106 ? -19.722 -7.863 19.803 1.00 85.56 106 VAL A N 1
ATOM 784 C CA . VAL A 1 106 ? -19.187 -8.154 21.136 1.00 85.56 106 VAL A CA 1
ATOM 785 C C . VAL A 1 106 ? 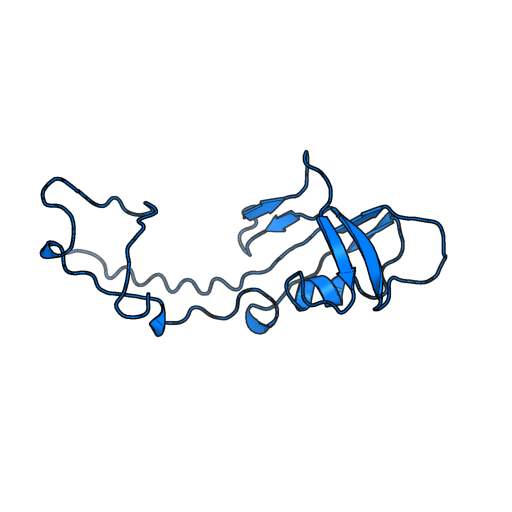-20.166 -7.643 22.183 1.00 85.56 106 VAL A C 1
ATOM 787 O O . VAL A 1 106 ? -20.576 -6.479 22.154 1.00 85.56 106 VAL A O 1
ATOM 790 N N . GLU A 1 107 ? -20.535 -8.509 23.123 1.00 87.31 107 GLU A N 1
ATOM 791 C CA . GLU A 1 107 ? -21.369 -8.111 24.251 1.00 87.31 107 GLU A CA 1
ATOM 792 C C . GLU A 1 107 ? -20.571 -7.212 25.193 1.00 87.31 107 GLU A C 1
ATOM 794 O O . GLU A 1 107 ? -19.417 -7.491 25.518 1.00 87.31 107 GLU A O 1
ATOM 799 N N . LYS A 1 108 ? -21.195 -6.146 25.706 1.00 84.75 108 LYS A N 1
ATOM 800 C CA . LYS A 1 108 ? -20.509 -5.208 26.618 1.00 84.75 108 LYS A CA 1
ATOM 801 C C . LYS A 1 108 ? -19.955 -5.892 27.869 1.00 84.75 108 LYS A C 1
ATOM 803 O O . LYS A 1 108 ? -19.000 -5.397 28.449 1.00 84.75 108 LYS A O 1
ATOM 808 N N . SER A 1 109 ? -20.533 -7.021 28.275 1.00 86.44 109 SER A N 1
ATOM 809 C CA . SER A 1 109 ? -20.060 -7.830 29.402 1.00 86.44 109 SER A CA 1
ATOM 810 C C . SER A 1 109 ? -18.743 -8.564 29.140 1.00 86.44 109 SER A C 1
ATOM 812 O O . SER A 1 109 ? -18.122 -9.024 30.090 1.00 86.44 109 SER A O 1
ATOM 814 N N . GLN A 1 110 ? -18.339 -8.727 27.877 1.00 85.25 110 GLN A N 1
ATOM 815 C CA . GLN A 1 110 ? -17.051 -9.324 27.508 1.00 85.25 110 GLN A CA 1
ATOM 816 C C . GLN A 1 110 ? -15.906 -8.305 27.576 1.00 85.25 110 GLN A C 1
ATOM 818 O O . GLN A 1 110 ? -14.740 -8.689 27.525 1.00 85.25 110 GLN A O 1
ATOM 823 N N . LEU A 1 111 ? -16.229 -7.015 27.695 1.00 85.94 111 LEU A N 1
ATOM 824 C CA . LEU A 1 111 ? -15.249 -5.961 27.915 1.00 85.94 111 LEU A CA 1
ATOM 825 C C . LEU A 1 111 ? -14.907 -5.860 29.414 1.00 85.94 111 LEU A C 1
ATOM 827 O O . LEU A 1 111 ? -15.760 -6.153 30.257 1.00 85.94 111 LEU A O 1
ATOM 831 N N . PRO A 1 112 ? -13.687 -5.417 29.772 1.00 86.88 112 PRO A N 1
ATOM 832 C CA . PRO A 1 112 ? -13.356 -5.081 31.154 1.00 86.88 112 PRO A CA 1
ATOM 833 C C . PRO A 1 112 ? -14.358 -4.075 31.739 1.00 86.88 112 PRO A C 1
ATOM 835 O O . PRO A 1 112 ? -14.803 -3.156 31.053 1.00 86.88 112 PRO A O 1
ATOM 838 N N . ALA A 1 113 ? -14.725 -4.244 33.012 1.00 85.00 113 ALA A N 1
ATOM 839 C CA . ALA A 1 113 ? -15.799 -3.468 33.644 1.00 85.00 113 ALA A CA 1
ATOM 840 C C . ALA A 1 113 ? -15.517 -1.954 33.721 1.00 85.00 113 ALA A C 1
ATOM 842 O O . ALA A 1 113 ? -16.443 -1.151 33.817 1.00 85.00 113 ALA A O 1
ATOM 843 N N . ASP A 1 114 ? -14.246 -1.567 33.683 1.00 88.00 114 ASP A N 1
ATOM 844 C CA . ASP A 1 114 ? -13.745 -0.195 33.702 1.00 88.00 114 ASP A CA 1
ATOM 845 C C . ASP A 1 114 ? -13.444 0.364 32.300 1.00 88.00 114 ASP A C 1
ATOM 847 O O . ASP A 1 114 ? -12.941 1.480 32.164 1.00 88.00 114 ASP A O 1
ATOM 851 N N . TYR A 1 115 ? -13.784 -0.377 31.243 1.00 86.19 115 TYR A N 1
ATOM 852 C CA . TYR A 1 115 ? -13.494 0.001 29.870 1.00 86.19 115 TYR A CA 1
ATOM 853 C C . TYR A 1 115 ? -14.731 0.540 29.139 1.00 86.19 115 TYR A C 1
ATOM 855 O O . TYR A 1 115 ? -15.758 -0.127 29.017 1.00 86.19 115 TYR A O 1
ATOM 863 N N . THR A 1 116 ? -14.624 1.758 28.601 1.00 89.06 116 THR A N 1
ATOM 864 C CA . THR A 1 116 ? -15.663 2.372 27.760 1.00 89.06 116 THR A CA 1
ATOM 865 C C . THR A 1 116 ? -15.142 2.517 26.329 1.00 89.06 116 THR A C 1
ATOM 867 O O . THR A 1 116 ? -14.249 3.335 26.108 1.00 89.06 116 THR A O 1
ATOM 870 N N . PRO A 1 117 ? -15.677 1.761 25.352 1.00 87.12 117 PRO A N 1
ATOM 871 C CA . PRO A 1 117 ? -15.215 1.839 23.972 1.00 87.12 117 PRO A CA 1
ATOM 872 C C . PRO A 1 117 ? -15.603 3.174 23.331 1.00 87.12 117 PRO A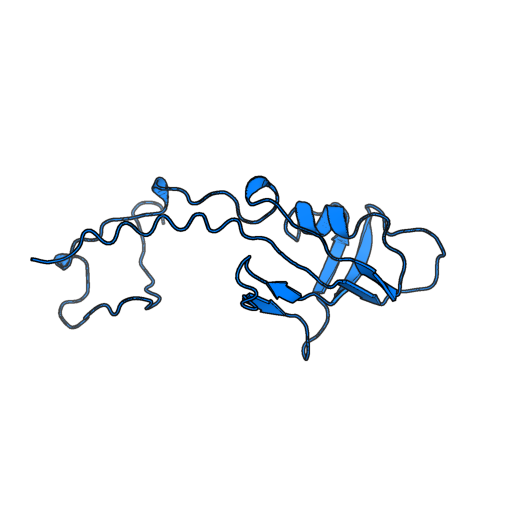 C 1
ATOM 874 O O . PRO A 1 117 ? -16.738 3.643 23.468 1.00 87.12 117 PRO A O 1
ATOM 877 N N . VAL A 1 118 ? -14.670 3.760 22.584 1.00 91.19 118 VAL A N 1
ATOM 878 C CA . VAL A 1 118 ? -14.893 4.969 21.782 1.00 91.19 118 VAL A CA 1
ATOM 879 C C . VAL A 1 118 ? -14.966 4.593 20.300 1.00 91.19 118 VAL A C 1
ATOM 881 O O . VAL A 1 118 ? -14.215 3.747 19.823 1.00 91.19 118 VAL A O 1
ATOM 884 N N . VAL A 1 119 ? -15.878 5.213 19.544 1.00 89.38 119 VAL A N 1
ATOM 885 C CA . VAL A 1 119 ? -15.987 4.977 18.093 1.00 89.38 119 VAL A CA 1
ATOM 886 C C . VAL A 1 119 ? -14.667 5.337 17.406 1.00 89.38 119 VAL A C 1
ATOM 888 O O . VAL A 1 119 ? -14.135 6.422 17.621 1.00 89.38 119 VAL A O 1
ATOM 891 N N . GLY A 1 120 ? -14.156 4.424 16.575 1.00 87.00 120 GLY A N 1
ATOM 892 C CA . GLY A 1 120 ? -12.871 4.575 15.883 1.00 87.00 120 GLY A CA 1
ATOM 893 C C . GLY A 1 120 ? -11.650 4.166 16.711 1.00 87.00 120 GLY A C 1
ATOM 894 O O . GLY A 1 120 ? -10.530 4.240 16.214 1.00 87.00 120 GLY A O 1
ATOM 895 N N . GLN A 1 121 ? -11.838 3.724 17.956 1.00 87.56 121 GLN A N 1
ATOM 896 C CA . GLN A 1 121 ? -10.755 3.188 18.770 1.00 87.56 121 GLN A CA 1
ATOM 897 C C . GLN A 1 121 ? -10.342 1.794 18.288 1.00 87.56 121 GLN A C 1
ATOM 899 O O . GLN A 1 121 ? -11.183 0.919 18.085 1.00 87.56 121 GLN A O 1
ATOM 904 N N . TYR A 1 122 ? -9.033 1.574 18.185 1.00 85.88 122 TYR A N 1
ATOM 905 C CA . TYR A 1 122 ? -8.474 0.239 18.016 1.00 85.88 122 TYR A CA 1
ATOM 906 C C . TYR A 1 122 ? -8.504 -0.505 19.351 1.00 85.88 122 TYR A C 1
ATOM 908 O O . TYR A 1 122 ? -7.985 -0.015 20.357 1.00 85.88 122 TYR A O 1
ATOM 916 N N . ILE A 1 123 ? -9.107 -1.689 19.342 1.00 84.56 123 ILE A N 1
ATOM 917 C CA . ILE A 1 123 ? -9.154 -2.605 20.479 1.00 84.56 123 ILE A CA 1
ATOM 918 C C . ILE A 1 123 ? -8.569 -3.941 20.045 1.00 84.56 123 ILE A C 1
ATOM 920 O O . ILE A 1 123 ? -8.835 -4.404 18.937 1.00 84.56 123 ILE A O 1
ATOM 924 N N . SER A 1 124 ? -7.755 -4.547 20.900 1.00 83.00 124 SER A N 1
ATOM 925 C CA . SER A 1 124 ? -7.272 -5.909 20.707 1.00 83.00 124 SER A CA 1
ATOM 926 C C . SER A 1 124 ? -8.080 -6.865 21.577 1.00 83.00 124 SER A C 1
ATOM 928 O O . SER A 1 124 ? -8.482 -6.537 22.693 1.00 83.00 124 SER A O 1
ATOM 930 N N . GLY A 1 125 ? -8.320 -8.061 21.056 1.00 81.19 125 GLY A N 1
ATOM 931 C CA . GLY A 1 125 ? -8.974 -9.149 21.764 1.00 81.19 125 GLY A CA 1
ATOM 932 C C . GLY A 1 125 ? -8.578 -10.473 21.129 1.00 81.19 125 GLY A C 1
ATOM 933 O O . GLY A 1 125 ? -8.140 -10.496 19.982 1.00 81.19 125 GLY A O 1
ATOM 934 N N . GLN A 1 126 ? -8.709 -11.557 21.885 1.00 76.44 126 GLN A N 1
ATOM 935 C CA . GLN A 1 126 ? -8.658 -12.907 21.332 1.00 76.44 126 GLN A CA 1
ATOM 936 C C . GLN A 1 126 ? -10.075 -13.341 20.997 1.00 76.44 126 GLN A C 1
ATOM 938 O O . GLN A 1 126 ? -10.987 -13.157 21.809 1.00 76.44 126 GLN A O 1
ATOM 943 N N . SER A 1 127 ? -10.254 -13.911 19.812 1.00 73.00 127 SER A N 1
ATOM 944 C CA . SER A 1 127 ? -11.495 -14.592 19.467 1.00 73.00 127 SER A CA 1
ATOM 945 C C . SER A 1 127 ? -11.292 -16.102 19.633 1.00 73.00 127 SER A C 1
ATOM 947 O O . SER A 1 127 ? -10.235 -16.570 20.056 1.00 73.00 127 SER A O 1
ATOM 949 N N . SER A 1 128 ? -12.337 -16.894 19.415 1.00 74.44 128 SER A N 1
ATOM 950 C CA . SER A 1 128 ? -12.288 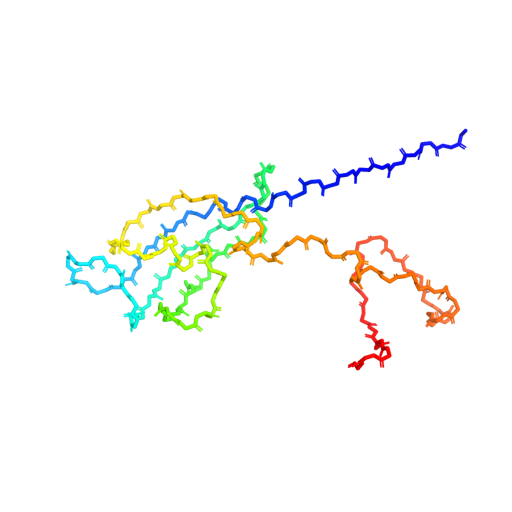-18.348 19.640 1.00 74.44 128 SER A CA 1
ATOM 951 C C . SER A 1 128 ? -11.335 -19.096 18.695 1.00 74.44 128 SER A C 1
ATOM 953 O O . SER A 1 128 ? -11.083 -20.282 18.898 1.00 74.44 128 SER A O 1
ATOM 955 N N . ASP A 1 129 ? -10.851 -18.423 17.655 1.00 73.94 129 ASP A N 1
ATOM 956 C CA . ASP A 1 129 ? -9.936 -18.911 16.626 1.00 73.94 129 ASP A CA 1
ATOM 957 C C . ASP A 1 129 ? -8.446 -18.624 16.907 1.00 73.94 129 ASP A C 1
ATOM 959 O O . ASP A 1 129 ? -7.602 -19.185 16.207 1.00 73.94 129 ASP A O 1
ATOM 963 N N . GLY A 1 130 ? -8.114 -17.865 17.962 1.00 53.66 130 GLY A N 1
ATOM 964 C CA . GLY A 1 130 ? -6.741 -17.648 18.450 1.00 53.66 130 GLY A CA 1
ATOM 965 C C . GLY A 1 130 ? -6.305 -16.192 18.452 1.00 53.66 130 GLY A C 1
ATOM 966 O O . GLY A 1 130 ? -5.073 -15.986 18.368 1.00 53.66 130 GLY A O 1
#

Nearest PDB structures (foldseek):
  8g01-assembly1_C  TM=7.121E-01  e=7.515E-03  Escherichia coli K-12
  3uqb-assembly1_A  TM=7.099E-01  e=1.380E-02  Saccharomyces cerevisiae S288C
  2kfw-assembly1_A  TM=5.914E-01  e=2.677E-02  Escherichia coli
  8ffv-assembly1_D  TM=7.888E-01  e=1.065E-01  Homo sapiens
  8s4s-assembly1_B  TM=1.847E-01  e=1.882E+00  Enterococcus faecalis

Secondary structure (DSSP, 8-state):
-------------------EE-----SS---TT-EEEEE-EEE-TT--EEEE-TTSPPEEEETTS--S-HHHHHHHTTPPTT--------GGGTT-SPPGGG-----GGGS-TT----TT-------TT-

pLDDT: mean 77.33, std 20.21, range [27.94, 93.31]

Sequence (130 aa):
MIKKLLFILTSALVVTGMFSFVGCSSKAGAKDGDTVKVDYTLTLEDGTVYDTSSGKEPIEFIIGENKVIPGFEDAVRGMEVGETKTVTIPPEEGYGMPSANLVQVVEKSQLPADYTPVVGQYISGQSSDG

Solvent-accessible surface area (backbone atoms only — not comparable to full-atom values): 8324 Å² total; per-residue (Å²): 140,81,79,91,82,80,75,80,76,80,71,59,47,33,33,50,27,54,33,43,29,65,71,82,99,54,105,58,44,40,47,75,72,42,77,46,34,38,33,39,31,35,23,36,73,86,63,50,74,76,47,65,28,79,98,56,74,51,53,72,54,48,40,84,67,76,83,60,43,57,41,57,52,58,65,49,48,55,43,46,70,66,44,71,51,74,52,73,31,54,31,84,34,50,88,43,72,91,54,73,87,78,60,79,92,75,60,76,84,80,46,61,94,91,62,80,90,56,94,89,60,90,79,90,81,78,60,99,90,102

Foldseek 3Di:
DDDDPPPPPPFFQFFFWWWAWADDDDPWAADAQDKTFIWIFGATPVRHTPDTCVVHGTDIDGQPPPPAQQVVSVQRGRDDHGDTDTGTAGQVSHVHDDDPVPDDDDDPVVDDPPDDDDPPDDDDDDDPVD